Protein AF-A0A523A201-F1 (afdb_monomer_lite)

Foldseek 3Di:
DFDAPPADKDFDDWDPDDDPWTKTKIAGLVQDDDPNDRIDIDIPVVVVVRTPDDDDRQQPPFDWAAFPVRDIDTDHSDDDDDDDDDPCQQVDWDADRRPRFIWGDPPPDIDTDDPVVSVVVVVVVV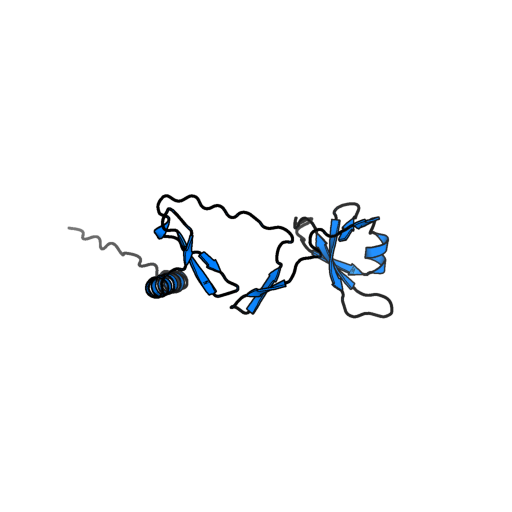VVPDPPPPPPPPDPDDDD

Secondary structure (DSSP, 8-state):
-EE-SS--EEEEEEPPPBTTB-EEEEEETT---BTTBSEEEEEHHHHHHH--EE---TTTT--EEE-TTS-EEEPPSS--------S-GGG-EEE-TTT--EEEE-SS-EEEPPHHHHHHHHHHHHHHHS--------------

Radius of gyration: 24.67 Å; chains: 1; bounding box: 42×28×86 Å

pLDDT: mean 85.18, std 14.24, range [42.19, 97.25]

Structure (mmCIF, N/CA/C/O backbone):
data_AF-A0A523A201-F1
#
_entry.id   AF-A0A523A201-F1
#
loop_
_atom_site.group_PDB
_atom_site.id
_atom_site.type_symbol
_atom_site.label_atom_id
_atom_site.label_alt_id
_atom_site.label_comp_id
_atom_site.label_asym_id
_atom_site.label_entity_id
_atom_site.label_seq_id
_atom_site.pdbx_PDB_ins_code
_atom_site.Cartn_x
_atom_site.Cartn_y
_atom_site.Cartn_z
_atom_site.occupancy
_atom_site.B_iso_or_equiv
_atom_site.auth_seq_id
_atom_site.auth_comp_id
_atom_site.auth_asym_id
_atom_site.auth_atom_id
_atom_site.pdbx_PDB_model_num
ATOM 1 N N . MET A 1 1 ? 5.627 -3.313 -19.698 1.00 90.50 1 MET A N 1
ATOM 2 C CA . MET A 1 1 ? 6.661 -4.165 -19.042 1.00 90.50 1 MET A CA 1
ATOM 3 C C . MET A 1 1 ? 7.462 -4.860 -20.138 1.00 90.50 1 MET A C 1
ATOM 5 O O . MET A 1 1 ? 6.953 -4.955 -21.239 1.00 90.50 1 MET A O 1
ATOM 9 N N . PHE A 1 2 ? 8.677 -5.351 -19.886 1.00 94.44 2 PHE A N 1
ATOM 10 C CA . PHE A 1 2 ? 9.479 -6.034 -20.911 1.00 94.44 2 PHE A CA 1
ATOM 11 C C . PHE A 1 2 ? 9.967 -7.403 -20.438 1.00 94.44 2 PHE A C 1
ATOM 13 O O . PHE A 1 2 ? 10.422 -7.552 -19.298 1.00 94.44 2 PHE A O 1
ATOM 20 N N . ARG A 1 3 ? 9.885 -8.410 -21.313 1.00 95.44 3 ARG A N 1
ATOM 21 C CA . ARG A 1 3 ? 10.436 -9.747 -21.058 1.00 95.44 3 ARG A CA 1
ATOM 22 C C . ARG A 1 3 ? 11.927 -9.773 -21.379 1.00 95.44 3 ARG A C 1
ATOM 24 O O . ARG A 1 3 ? 12.336 -9.350 -22.454 1.00 95.44 3 ARG A O 1
ATOM 31 N N . PHE A 1 4 ? 12.726 -10.338 -20.478 1.00 95.44 4 PHE A N 1
ATOM 32 C CA . PHE A 1 4 ? 14.143 -10.642 -20.705 1.00 95.44 4 PHE A CA 1
ATOM 33 C C . PHE A 1 4 ? 14.388 -12.138 -20.507 1.00 95.44 4 PHE A C 1
ATOM 35 O O . PHE A 1 4 ? 13.547 -12.843 -19.952 1.00 95.44 4 PHE A O 1
ATOM 42 N N . LYS A 1 5 ? 15.573 -12.622 -20.902 1.00 93.19 5 LYS A N 1
ATOM 43 C CA . LYS A 1 5 ? 15.964 -14.039 -20.764 1.00 93.19 5 LYS A CA 1
ATOM 44 C C . LYS A 1 5 ? 15.855 -14.578 -19.333 1.00 93.19 5 LYS A C 1
ATOM 46 O O . LYS A 1 5 ? 15.590 -15.756 -19.152 1.00 93.19 5 LYS A O 1
ATOM 51 N N . ILE A 1 6 ? 16.102 -13.726 -18.337 1.00 89.19 6 ILE A N 1
ATOM 52 C CA . ILE A 1 6 ? 16.159 -14.128 -16.924 1.00 89.19 6 ILE A CA 1
ATOM 53 C C . ILE A 1 6 ? 14.835 -13.847 -16.205 1.00 89.19 6 ILE A C 1
ATOM 55 O O . ILE A 1 6 ? 14.356 -14.685 -15.449 1.00 89.19 6 ILE A O 1
ATOM 59 N N . ALA A 1 7 ? 14.266 -12.654 -16.388 1.00 91.88 7 ALA A N 1
ATOM 60 C CA . ALA A 1 7 ? 13.047 -12.235 -15.703 1.00 91.88 7 ALA A CA 1
ATOM 61 C C . ALA A 1 7 ? 12.401 -11.044 -16.410 1.00 91.88 7 ALA A C 1
ATOM 63 O O . ALA A 1 7 ? 13.085 -10.257 -17.067 1.00 91.88 7 ALA A O 1
ATOM 64 N N . ALA A 1 8 ? 11.095 -10.877 -16.228 1.00 93.69 8 ALA A N 1
ATOM 65 C CA . ALA A 1 8 ? 10.400 -9.685 -16.684 1.00 93.69 8 ALA A CA 1
ATOM 66 C C . ALA A 1 8 ? 10.790 -8.463 -15.835 1.00 93.69 8 ALA A C 1
ATOM 68 O O . ALA A 1 8 ? 10.914 -8.550 -14.608 1.00 93.69 8 ALA A O 1
ATOM 69 N N . ARG A 1 9 ? 10.986 -7.320 -16.495 1.00 94.44 9 ARG A N 1
ATOM 70 C CA . ARG A 1 9 ? 11.341 -6.049 -15.857 1.00 94.44 9 ARG A CA 1
ATOM 71 C C . ARG A 1 9 ? 10.309 -4.983 -16.197 1.00 94.44 9 ARG A C 1
ATOM 73 O O . ARG A 1 9 ? 9.925 -4.817 -17.357 1.00 94.44 9 ARG A O 1
ATOM 80 N N . ARG A 1 10 ? 9.882 -4.236 -15.187 1.00 91.44 10 ARG A N 1
ATOM 81 C CA . ARG A 1 10 ? 9.014 -3.065 -15.315 1.00 91.44 10 ARG A CA 1
ATOM 82 C C . ARG A 1 10 ? 9.871 -1.808 -15.318 1.00 91.44 10 ARG A C 1
ATOM 84 O O . ARG A 1 10 ? 10.717 -1.653 -14.445 1.00 91.44 10 ARG A O 1
ATOM 91 N N . VAL A 1 11 ? 9.636 -0.915 -16.275 1.00 91.81 11 VAL A N 1
ATOM 92 C CA . VAL A 1 11 ? 10.221 0.432 -16.266 1.00 91.81 11 VAL A CA 1
ATOM 93 C C . VAL A 1 11 ? 9.483 1.258 -15.221 1.00 91.81 11 VAL A C 1
ATOM 95 O O . VAL A 1 11 ? 8.261 1.342 -15.267 1.00 91.81 11 VAL A O 1
ATOM 98 N N . VAL A 1 12 ? 10.215 1.835 -14.271 1.00 89.94 12 VAL A N 1
ATOM 99 C CA . VAL A 1 12 ? 9.636 2.619 -13.165 1.00 89.9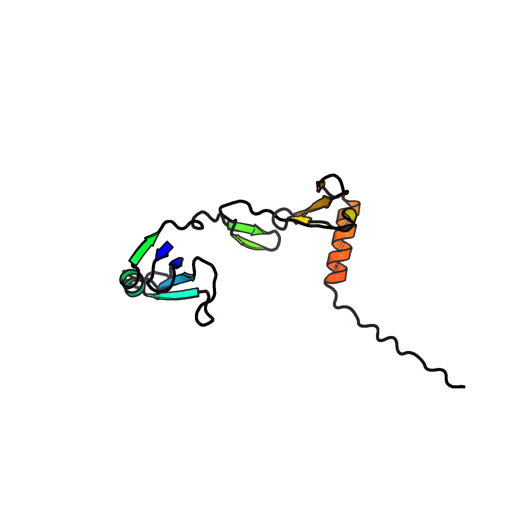4 12 VAL A CA 1
ATOM 100 C C . VAL A 1 12 ? 9.941 4.106 -13.264 1.00 89.94 12 VAL A C 1
ATOM 102 O O . VAL A 1 12 ? 9.193 4.909 -12.719 1.00 89.94 12 VAL A O 1
ATOM 105 N N . ALA A 1 13 ? 11.026 4.482 -13.942 1.00 89.31 13 ALA A N 1
ATOM 106 C CA . ALA A 1 13 ? 11.371 5.873 -14.198 1.00 89.31 13 ALA A CA 1
ATOM 107 C C . ALA A 1 13 ? 12.324 5.984 -15.391 1.00 89.31 13 ALA A C 1
ATOM 109 O O . ALA A 1 13 ? 13.088 5.057 -15.675 1.00 89.31 13 ALA A O 1
ATOM 110 N N . LEU A 1 14 ? 12.305 7.146 -16.036 1.00 93.25 14 LEU A N 1
ATOM 111 C CA . LEU A 1 14 ? 13.267 7.551 -17.054 1.00 93.25 14 LEU A CA 1
ATOM 112 C C . LEU A 1 14 ? 14.062 8.742 -16.513 1.00 93.25 14 LEU A C 1
ATOM 114 O O . LEU A 1 14 ? 13.486 9.615 -15.863 1.00 93.25 14 LEU A O 1
ATOM 118 N N . SER A 1 15 ? 15.374 8.768 -16.743 1.00 91.38 15 SER A N 1
ATOM 119 C CA . SER A 1 15 ? 16.172 9.963 -16.456 1.00 91.38 15 SER A CA 1
ATOM 120 C C . SER A 1 15 ? 15.841 11.091 -17.429 1.00 91.38 15 SER A C 1
ATOM 122 O O . SER A 1 15 ? 15.202 10.871 -18.460 1.00 91.38 15 SER A O 1
ATOM 124 N N . GLU A 1 16 ? 16.383 12.278 -17.158 1.00 93.25 16 GLU A N 1
ATOM 125 C CA . GLU A 1 16 ? 16.477 13.308 -18.186 1.00 93.25 16 GLU A CA 1
ATOM 126 C C . GLU A 1 16 ? 17.182 12.755 -19.440 1.00 93.25 16 GLU A C 1
ATOM 128 O O . GLU A 1 16 ? 18.090 11.911 -19.320 1.00 93.25 16 GLU A O 1
ATOM 133 N N . PRO A 1 17 ? 16.759 13.184 -20.641 1.00 93.94 17 PRO A N 1
ATOM 134 C CA . PRO A 1 17 ? 17.412 12.798 -21.878 1.00 93.94 17 PRO A CA 1
ATOM 135 C C . PRO A 1 17 ? 18.857 13.292 -21.922 1.00 93.94 17 PRO A C 1
ATOM 137 O O . PRO A 1 17 ? 19.171 14.428 -21.581 1.00 93.94 17 PRO A O 1
ATOM 140 N N . ILE A 1 18 ? 19.738 12.440 -22.419 1.00 92.00 18 ILE A N 1
ATOM 141 C CA . ILE A 1 18 ? 21.127 12.745 -22.736 1.00 92.00 18 ILE A CA 1
ATOM 142 C C . ILE A 1 18 ? 21.271 12.430 -24.233 1.00 92.00 18 ILE A C 1
ATOM 144 O O . ILE A 1 18 ? 21.455 11.281 -24.654 1.00 92.00 18 ILE A O 1
ATOM 148 N N . GLY A 1 19 ? 21.095 13.467 -25.054 1.00 92.25 19 GLY A N 1
ATOM 149 C CA . GLY A 1 19 ? 20.880 13.320 -26.495 1.00 92.25 19 GLY A CA 1
ATOM 150 C C . GLY A 1 19 ? 19.538 12.641 -26.791 1.00 92.25 19 GLY A C 1
ATOM 151 O O . GLY A 1 19 ? 18.523 12.984 -26.194 1.00 92.25 19 GLY A O 1
ATOM 152 N N . ASN A 1 20 ? 19.541 11.647 -27.684 1.00 91.69 20 ASN A N 1
ATOM 153 C CA . ASN A 1 20 ? 18.338 10.883 -28.055 1.00 91.69 20 ASN A CA 1
ATOM 154 C C . ASN A 1 20 ? 18.057 9.683 -27.133 1.00 91.69 20 ASN A C 1
ATOM 156 O O . ASN A 1 20 ? 17.184 8.872 -27.428 1.00 91.69 20 ASN A O 1
ATOM 160 N N . ASN A 1 21 ? 18.827 9.526 -26.056 1.00 95.00 21 ASN A N 1
ATOM 161 C CA . ASN A 1 21 ? 18.759 8.378 -25.159 1.00 95.00 21 ASN A CA 1
ATOM 162 C C . ASN A 1 21 ? 18.609 8.839 -23.707 1.00 95.00 21 ASN A C 1
ATOM 164 O O . ASN A 1 21 ? 18.837 9.996 -23.373 1.00 95.00 21 ASN A O 1
ATOM 168 N N . PHE A 1 22 ? 18.245 7.915 -22.833 1.00 96.38 22 PHE A N 1
ATOM 169 C CA . PHE A 1 22 ? 18.089 8.132 -21.393 1.00 96.38 22 PHE A CA 1
ATOM 170 C C . PHE A 1 22 ? 18.453 6.867 -20.608 1.00 96.38 22 PHE A C 1
ATOM 172 O O . PHE A 1 22 ? 18.531 5.764 -21.165 1.00 96.38 22 PHE A O 1
ATOM 179 N N . ASN A 1 23 ? 18.664 7.007 -19.300 1.00 96.31 23 ASN A N 1
ATOM 180 C CA . ASN A 1 23 ? 18.735 5.868 -18.393 1.00 96.31 23 ASN A CA 1
ATOM 181 C C . ASN A 1 23 ? 17.325 5.404 -18.022 1.00 96.31 23 ASN A C 1
ATOM 183 O O . ASN A 1 23 ? 16.452 6.206 -17.696 1.00 96.31 23 ASN A O 1
ATOM 187 N N . ILE A 1 24 ? 17.129 4.091 -18.053 1.00 95.94 24 ILE A N 1
ATOM 188 C CA . ILE A 1 24 ? 15.901 3.412 -17.659 1.00 95.94 24 ILE A CA 1
ATOM 189 C C . ILE A 1 24 ? 16.118 2.821 -16.276 1.00 95.94 24 ILE A C 1
ATOM 191 O O . ILE A 1 24 ? 16.905 1.886 -16.115 1.00 95.94 24 ILE A O 1
ATOM 195 N N . THR A 1 25 ? 15.381 3.323 -15.293 1.00 95.75 25 THR A N 1
ATOM 196 C CA . THR A 1 25 ? 15.264 2.671 -13.990 1.00 95.75 25 THR A CA 1
ATOM 197 C C . THR A 1 25 ? 14.169 1.619 -14.075 1.00 95.75 25 THR A C 1
ATOM 199 O O . THR A 1 25 ? 13.065 1.888 -14.558 1.00 95.75 25 THR A O 1
ATOM 202 N N . TRP A 1 26 ? 14.459 0.415 -13.597 1.00 94.50 26 TRP A N 1
ATOM 203 C CA . TRP A 1 26 ? 13.553 -0.723 -13.671 1.00 94.50 26 TRP A CA 1
ATOM 204 C C . TRP A 1 26 ? 13.507 -1.519 -12.365 1.00 94.50 26 TRP A C 1
ATOM 206 O O . TRP A 1 26 ? 14.432 -1.470 -11.554 1.00 94.50 26 TRP A O 1
ATOM 216 N N . GLU A 1 27 ? 12.439 -2.292 -12.187 1.00 93.44 27 GLU A N 1
ATOM 217 C CA . GLU A 1 27 ? 12.265 -3.284 -11.119 1.00 93.44 27 GLU A CA 1
ATOM 218 C C . GLU A 1 27 ? 11.887 -4.652 -11.703 1.00 93.44 27 GLU A C 1
ATOM 220 O O . GLU A 1 27 ? 11.348 -4.731 -12.812 1.00 93.44 27 GLU A O 1
ATOM 225 N N . TYR A 1 28 ? 12.180 -5.743 -10.993 1.00 92.62 28 TYR A N 1
ATOM 226 C CA . TYR A 1 28 ? 11.636 -7.050 -11.365 1.00 92.62 28 TYR A CA 1
ATOM 227 C C . TYR A 1 28 ? 10.119 -7.046 -11.188 1.00 92.62 28 TYR A C 1
ATOM 229 O O . TYR A 1 28 ? 9.609 -6.666 -10.135 1.00 92.62 28 TYR A O 1
ATOM 237 N N . ALA A 1 29 ? 9.399 -7.468 -12.224 1.00 87.81 29 ALA A N 1
ATOM 238 C CA . ALA A 1 29 ? 7.949 -7.309 -12.271 1.00 87.81 29 ALA A CA 1
ATOM 239 C C . ALA A 1 29 ? 7.184 -8.165 -11.248 1.00 87.81 29 ALA A C 1
ATOM 241 O O . ALA A 1 29 ? 6.069 -7.809 -10.875 1.00 87.81 29 ALA A O 1
ATOM 242 N N . ASP A 1 30 ? 7.795 -9.257 -10.786 1.00 85.12 30 ASP A N 1
ATOM 243 C CA . ASP A 1 30 ? 7.281 -10.155 -9.745 1.00 85.12 30 ASP A CA 1
ATOM 244 C C . ASP A 1 30 ? 7.687 -9.7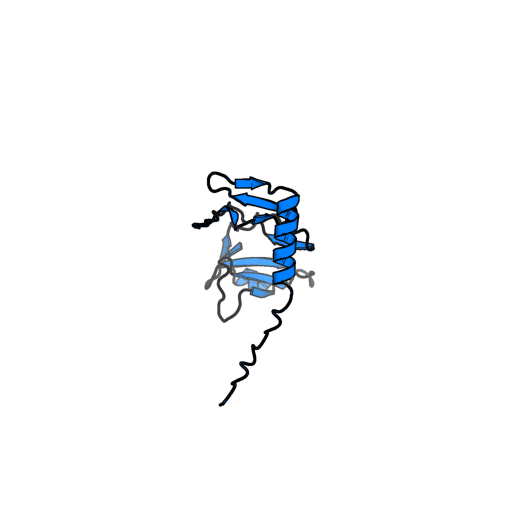40 -8.323 1.00 85.12 30 ASP A C 1
ATOM 246 O O . ASP A 1 30 ? 7.388 -10.441 -7.361 1.00 85.12 30 ASP A O 1
ATOM 250 N N . LEU A 1 31 ? 8.398 -8.619 -8.186 1.00 84.38 31 LEU A N 1
ATOM 251 C CA . LEU A 1 31 ? 8.930 -8.107 -6.926 1.00 84.38 31 LEU A CA 1
ATOM 252 C C . LEU A 1 31 ? 9.887 -9.073 -6.192 1.00 84.38 31 LEU A C 1
ATOM 254 O O . LEU A 1 31 ? 10.159 -8.906 -5.000 1.00 84.38 31 LEU A O 1
ATOM 258 N N . VAL A 1 32 ? 10.467 -10.051 -6.901 1.00 86.62 32 VAL A N 1
ATOM 259 C CA . VAL A 1 32 ? 11.436 -10.998 -6.335 1.00 86.62 32 VAL A CA 1
ATOM 260 C C . VAL A 1 32 ? 12.863 -10.493 -6.547 1.00 86.62 32 VAL A C 1
ATOM 262 O O . VAL A 1 32 ? 13.303 -10.223 -7.670 1.00 86.62 32 VAL A O 1
ATOM 265 N N . LYS A 1 33 ? 13.631 -10.410 -5.453 1.00 89.62 33 LYS A N 1
ATOM 266 C CA . LYS A 1 33 ? 15.055 -10.054 -5.498 1.00 89.62 33 LYS A CA 1
ATOM 267 C C . LYS A 1 33 ? 15.858 -11.127 -6.230 1.00 89.62 33 LYS A C 1
ATOM 269 O O . LYS A 1 33 ? 15.762 -12.309 -5.915 1.00 89.62 33 LYS A O 1
ATOM 274 N N . ARG A 1 34 ? 16.731 -10.706 -7.143 1.00 89.69 34 ARG A N 1
ATOM 275 C CA . ARG A 1 34 ? 17.683 -11.580 -7.846 1.00 89.69 34 ARG A CA 1
ATOM 276 C C . ARG A 1 34 ? 19.079 -10.996 -7.738 1.00 89.69 34 ARG A C 1
ATOM 278 O O . ARG A 1 34 ? 19.259 -9.795 -7.931 1.00 89.69 34 ARG A O 1
ATOM 285 N N . ALA A 1 35 ? 20.054 -11.835 -7.390 1.00 87.94 35 ALA A N 1
ATOM 286 C CA . ALA A 1 35 ? 21.413 -11.392 -7.055 1.00 87.94 35 ALA A CA 1
ATOM 287 C C . ALA A 1 35 ? 21.420 -10.234 -6.028 1.00 87.94 35 ALA A C 1
ATOM 289 O O . ALA A 1 35 ? 22.145 -9.253 -6.170 1.00 87.94 35 ALA A O 1
ATOM 290 N N . GLY A 1 36 ? 20.531 -10.310 -5.027 1.00 87.44 36 GLY A N 1
ATOM 291 C CA . GLY A 1 36 ? 20.374 -9.291 -3.982 1.00 87.44 36 GLY A CA 1
ATOM 292 C C . GLY A 1 36 ? 19.692 -7.988 -4.418 1.00 87.44 36 GLY A C 1
ATOM 293 O O . GLY A 1 36 ? 19.454 -7.125 -3.576 1.00 87.44 36 GLY A O 1
ATOM 294 N N . ARG A 1 37 ? 19.333 -7.833 -5.698 1.00 88.38 37 ARG A N 1
ATOM 295 C CA . ARG A 1 37 ? 18.736 -6.607 -6.244 1.00 88.38 37 ARG A CA 1
ATOM 296 C C . ARG A 1 37 ? 17.274 -6.822 -6.613 1.00 88.38 37 ARG A C 1
ATOM 298 O O . ARG A 1 37 ? 16.918 -7.844 -7.190 1.00 88.38 37 ARG A O 1
ATOM 305 N N . LEU A 1 38 ? 16.436 -5.846 -6.283 1.00 89.19 38 LEU A N 1
ATOM 306 C CA . LEU A 1 38 ? 15.046 -5.769 -6.747 1.00 89.19 38 LEU A CA 1
ATOM 307 C C . LEU A 1 38 ? 14.920 -4.884 -7.995 1.00 89.19 38 LEU A C 1
ATOM 309 O O . LEU A 1 38 ? 14.029 -5.075 -8.818 1.00 89.19 38 LEU A O 1
ATOM 313 N N . THR A 1 39 ? 15.830 -3.922 -8.115 1.00 93.94 39 THR A N 1
ATOM 314 C CA . THR A 1 39 ? 15.806 -2.849 -9.101 1.00 93.94 39 THR A CA 1
ATOM 315 C C . THR A 1 39 ? 17.168 -2.689 -9.768 1.00 93.94 39 THR A C 1
ATOM 317 O O . THR A 1 39 ? 18.179 -3.242 -9.318 1.00 93.94 39 THR A O 1
ATOM 320 N N . GLY A 1 40 ? 17.200 -1.923 -10.851 1.00 94.62 40 GLY A N 1
ATOM 321 C CA . GLY A 1 40 ? 18.425 -1.538 -11.532 1.00 94.62 40 GLY A CA 1
ATOM 322 C C . GLY A 1 40 ? 18.229 -0.309 -12.408 1.00 94.62 40 GLY A C 1
ATOM 323 O O . GLY A 1 40 ? 17.118 0.189 -12.569 1.00 94.62 40 GLY A O 1
ATOM 324 N N . SER A 1 41 ? 19.333 0.170 -12.973 1.00 95.69 41 SER A N 1
ATOM 325 C CA . SER A 1 41 ? 19.343 1.213 -13.994 1.00 95.69 41 SER A CA 1
ATOM 326 C C . SER A 1 41 ? 20.144 0.714 -15.190 1.00 95.69 41 SER A C 1
ATOM 328 O O . SER A 1 41 ? 21.169 0.049 -15.014 1.00 95.69 41 SER A O 1
ATOM 330 N N . GLN A 1 42 ? 19.647 0.956 -16.398 1.00 96.19 42 GLN A N 1
ATOM 331 C CA . GLN A 1 42 ? 20.291 0.532 -17.637 1.00 96.19 42 GLN A CA 1
ATOM 332 C C . GLN A 1 42 ? 20.077 1.582 -18.726 1.00 96.19 42 GLN A C 1
ATOM 334 O O . GLN A 1 42 ? 19.000 2.159 -18.850 1.00 96.19 42 GLN A O 1
ATOM 339 N N . TRP A 1 43 ? 21.101 1.805 -19.543 1.00 97.25 43 TRP A N 1
ATOM 340 C CA . TRP A 1 43 ? 21.020 2.709 -20.685 1.00 97.25 43 TRP A CA 1
ATOM 341 C C . TRP A 1 43 ? 20.004 2.213 -21.721 1.00 97.25 43 TRP A C 1
ATOM 343 O O . TRP A 1 43 ? 20.023 1.030 -22.071 1.00 97.25 43 TRP A O 1
ATOM 353 N N . SER A 1 44 ? 19.135 3.098 -22.221 1.00 96.06 44 SER A N 1
ATOM 354 C CA . SER A 1 44 ? 17.997 2.736 -23.091 1.00 96.06 44 SER A CA 1
ATOM 355 C C . SER A 1 44 ? 18.367 1.881 -24.314 1.00 96.06 44 SER A C 1
ATOM 357 O O . SER A 1 44 ? 17.726 0.847 -24.489 1.00 96.06 44 SER A O 1
ATOM 359 N N . PRO A 1 45 ? 19.427 2.170 -25.099 1.00 96.31 45 PRO A N 1
ATOM 360 C CA . PRO A 1 45 ? 19.866 1.285 -26.180 1.00 96.31 45 PRO A CA 1
ATOM 361 C C . PRO A 1 45 ? 20.157 -0.150 -25.741 1.00 96.31 45 PRO A C 1
ATOM 363 O O . PRO A 1 45 ? 19.804 -1.094 -26.442 1.00 96.31 45 PRO A O 1
ATOM 366 N N . TYR A 1 46 ? 20.793 -0.335 -24.581 1.00 96.06 46 TYR A N 1
ATOM 367 C CA . TYR A 1 46 ? 21.109 -1.670 -24.072 1.00 96.06 46 TYR A CA 1
ATOM 368 C C . TYR A 1 46 ? 19.868 -2.364 -23.531 1.00 96.06 46 TYR A C 1
ATOM 370 O O . TYR A 1 46 ? 19.665 -3.544 -23.794 1.00 96.06 46 TYR A O 1
ATOM 378 N N . PHE A 1 47 ? 19.016 -1.622 -22.828 1.00 95.25 47 PHE A N 1
ATOM 379 C CA . PHE A 1 47 ? 17.761 -2.153 -22.321 1.00 95.25 47 PHE A CA 1
ATOM 380 C C . PHE A 1 47 ? 16.870 -2.657 -23.464 1.00 95.25 47 PHE A C 1
ATOM 382 O O . PHE A 1 47 ? 16.410 -3.793 -23.414 1.00 95.25 47 PHE A O 1
ATOM 389 N N . CYS A 1 48 ? 16.687 -1.853 -24.516 1.00 93.06 48 CYS A N 1
ATOM 390 C CA . CYS A 1 48 ? 15.884 -2.226 -25.680 1.00 93.06 48 CYS A CA 1
ATOM 391 C C . CYS A 1 48 ? 16.516 -3.368 -26.486 1.00 93.06 48 CYS A C 1
ATOM 393 O O . CYS A 1 48 ? 15.794 -4.215 -26.996 1.00 93.06 48 CYS A O 1
ATOM 395 N N . LYS A 1 49 ? 17.852 -3.423 -26.582 1.00 95.75 49 LYS A N 1
ATOM 396 C CA . LYS A 1 49 ? 18.568 -4.521 -27.252 1.00 95.75 49 LYS A CA 1
ATOM 397 C C . LYS A 1 49 ? 18.409 -5.862 -26.528 1.00 95.75 49 LYS A C 1
ATOM 399 O O . LYS A 1 49 ? 18.349 -6.900 -27.181 1.00 95.75 49 LYS A O 1
ATOM 404 N N . ASP A 1 50 ? 18.390 -5.845 -25.197 1.00 95.19 50 ASP A N 1
ATOM 405 C CA . ASP A 1 50 ? 18.261 -7.049 -24.369 1.00 95.19 50 ASP A CA 1
ATOM 406 C C . ASP A 1 50 ? 16.795 -7.479 -24.166 1.00 95.19 50 ASP A C 1
ATOM 408 O O . ASP A 1 50 ? 16.531 -8.636 -23.812 1.00 95.19 50 ASP A O 1
ATOM 412 N N . ALA A 1 51 ? 15.851 -6.551 -24.348 1.00 95.38 51 ALA A N 1
ATOM 413 C CA . ALA A 1 51 ? 14.423 -6.813 -24.261 1.00 95.38 51 ALA A CA 1
ATOM 414 C C . ALA A 1 51 ? 13.978 -7.719 -25.416 1.00 95.38 51 ALA A C 1
ATOM 416 O O . ALA A 1 51 ? 14.313 -7.492 -26.575 1.00 95.38 51 ALA A O 1
ATOM 417 N N . ILE A 1 52 ? 13.215 -8.760 -25.088 1.00 96.19 52 ILE A N 1
ATOM 418 C CA . ILE A 1 52 ? 12.719 -9.723 -26.075 1.00 96.19 52 ILE A CA 1
ATOM 419 C C . ILE A 1 52 ? 11.392 -9.242 -26.657 1.00 96.19 52 ILE A C 1
ATOM 421 O O . ILE A 1 52 ? 11.218 -9.228 -27.869 1.00 96.19 52 ILE A O 1
ATOM 425 N N . GLU A 1 53 ? 10.460 -8.848 -25.792 1.00 93.12 53 GLU A N 1
ATOM 426 C CA . GLU A 1 53 ? 9.172 -8.292 -26.199 1.00 93.12 53 GLU A CA 1
ATOM 427 C C . GLU A 1 53 ? 8.631 -7.348 -25.126 1.00 93.12 53 GLU A C 1
ATOM 429 O O . GLU A 1 53 ? 8.937 -7.482 -23.931 1.00 93.12 53 GLU A O 1
ATOM 434 N N . GLU A 1 54 ? 7.811 -6.402 -25.567 1.00 91.25 54 GLU A N 1
ATOM 435 C CA . GLU A 1 54 ? 6.955 -5.632 -24.682 1.00 91.25 54 GLU A CA 1
ATOM 436 C C . GLU A 1 54 ? 5.740 -6.477 -24.294 1.00 91.25 54 GLU A C 1
ATOM 438 O O . GLU A 1 54 ? 5.107 -7.120 -25.127 1.00 91.25 54 GLU A O 1
ATOM 443 N N . MET A 1 55 ? 5.429 -6.483 -23.005 1.00 88.12 55 MET A N 1
ATOM 444 C CA . MET A 1 55 ? 4.287 -7.174 -22.428 1.00 88.12 55 MET A CA 1
ATOM 445 C C . MET A 1 55 ? 3.380 -6.160 -21.729 1.00 88.12 55 MET A C 1
ATOM 447 O O . MET A 1 55 ? 3.895 -5.198 -21.128 1.00 88.12 55 MET A O 1
ATOM 451 N N . PRO A 1 56 ? 2.053 -6.399 -21.719 1.00 79.50 56 PRO A N 1
ATOM 452 C CA . PRO A 1 56 ? 1.149 -5.632 -20.881 1.00 79.50 56 PRO A CA 1
ATOM 453 C C . PRO A 1 56 ? 1.643 -5.711 -19.440 1.00 79.50 56 PRO A C 1
ATOM 455 O O . PRO A 1 56 ? 2.020 -6.773 -18.943 1.00 79.50 56 PRO A O 1
ATOM 458 N N . ASP A 1 57 ? 1.715 -4.560 -18.787 1.00 72.75 57 ASP A N 1
ATOM 459 C CA . ASP A 1 57 ? 2.034 -4.520 -17.375 1.00 72.75 57 ASP A CA 1
ATOM 460 C C . ASP A 1 57 ? 0.730 -4.644 -16.590 1.00 72.75 57 ASP A C 1
ATOM 462 O O . ASP A 1 57 ? -0.047 -3.686 -16.587 1.00 72.75 57 ASP A O 1
ATOM 466 N N . PRO A 1 58 ? 0.469 -5.784 -15.922 1.00 65.31 58 PRO A N 1
ATOM 467 C CA . PRO A 1 58 ? -0.743 -5.941 -15.124 1.00 65.31 58 PRO A CA 1
ATOM 468 C C . PRO A 1 58 ? -0.793 -4.927 -13.972 1.00 65.31 58 PRO A C 1
ATOM 470 O O . PRO A 1 58 ? -1.845 -4.715 -13.388 1.00 65.31 58 PRO A O 1
ATOM 473 N N . MET A 1 59 ? 0.329 -4.258 -13.681 1.00 63.22 59 MET A N 1
ATOM 474 C CA . MET A 1 59 ? 0.459 -3.209 -12.682 1.00 63.22 59 MET A CA 1
ATOM 475 C C . MET A 1 59 ? 0.777 -1.830 -13.304 1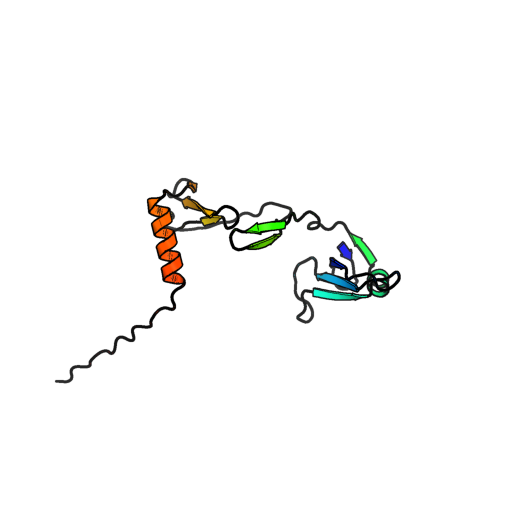.00 63.22 59 MET A C 1
ATOM 477 O O . MET A 1 59 ? 1.255 -0.941 -12.607 1.00 63.22 59 MET A O 1
ATOM 481 N N . ALA A 1 60 ? 0.576 -1.603 -14.608 1.00 60.19 60 ALA A N 1
ATOM 482 C CA . ALA A 1 60 ? 0.712 -0.243 -15.163 1.00 60.19 60 ALA A CA 1
ATOM 483 C C . ALA A 1 60 ? -0.455 0.670 -14.760 1.00 60.19 60 ALA A C 1
ATOM 485 O O . ALA A 1 60 ? -0.329 1.889 -14.831 1.00 60.19 60 ALA A O 1
ATOM 486 N N . SER A 1 61 ? -1.576 0.102 -14.309 1.00 53.81 61 SER A N 1
ATOM 487 C CA . SER A 1 61 ? -2.752 0.852 -13.862 1.00 53.81 61 SER A CA 1
ATOM 488 C C . SER A 1 61 ? -2.683 1.313 -12.404 1.00 53.81 61 SER A C 1
ATOM 490 O O . SER A 1 61 ? -3.694 1.789 -11.890 1.00 53.81 61 SER A O 1
ATOM 492 N N . LEU A 1 62 ? -1.538 1.177 -11.717 1.00 61.03 62 LEU A N 1
ATOM 493 C CA . LEU A 1 62 ? -1.430 1.527 -10.299 1.00 61.03 62 LEU A CA 1
ATOM 494 C C . LEU A 1 62 ? -1.571 3.045 -10.121 1.00 61.03 62 LEU A C 1
ATOM 496 O O . LEU A 1 62 ? -0.591 3.794 -10.136 1.00 61.03 62 LEU A O 1
ATOM 500 N N . GLN A 1 63 ? -2.806 3.494 -9.920 1.00 71.06 63 GLN A N 1
ATOM 501 C CA . GLN A 1 63 ? -3.103 4.801 -9.364 1.00 71.06 63 GLN A CA 1
ATOM 502 C C . GLN A 1 63 ? -2.276 4.960 -8.081 1.00 71.06 63 GLN A C 1
ATOM 504 O O . GLN A 1 63 ? -2.238 4.068 -7.231 1.00 71.06 63 GLN A O 1
ATOM 509 N N . THR A 1 64 ? -1.553 6.067 -7.949 1.00 84.00 64 THR A N 1
ATOM 510 C CA . THR A 1 64 ? -0.879 6.391 -6.693 1.00 84.00 64 THR A CA 1
ATOM 511 C C . THR A 1 64 ? -1.856 7.103 -5.770 1.00 84.00 64 THR A C 1
ATOM 513 O O . THR A 1 64 ? -2.709 7.873 -6.215 1.00 84.00 64 THR A O 1
ATOM 516 N N . ARG A 1 65 ? -1.738 6.837 -4.471 1.00 85.44 65 ARG A N 1
ATOM 517 C CA . ARG A 1 65 ? -2.529 7.486 -3.425 1.00 85.44 65 ARG A CA 1
ATOM 518 C C . ARG A 1 65 ? -1.602 8.072 -2.378 1.00 85.44 65 ARG A C 1
ATOM 520 O O . ARG A 1 65 ? -0.562 7.489 -2.069 1.00 85.44 65 ARG A O 1
ATOM 527 N N . ARG A 1 66 ? -1.953 9.250 -1.866 1.00 91.69 66 ARG A N 1
ATOM 528 C CA . ARG A 1 66 ? -1.208 9.924 -0.801 1.00 91.69 66 ARG A CA 1
ATOM 529 C C . ARG A 1 66 ? -1.907 9.648 0.526 1.00 91.69 66 ARG A C 1
ATOM 531 O O . ARG A 1 66 ? -3.096 9.906 0.648 1.00 91.69 66 ARG A O 1
ATOM 538 N N . LEU A 1 67 ? -1.152 9.144 1.491 1.00 95.00 67 LEU A N 1
ATOM 539 C CA . LEU A 1 67 ? -1.591 8.921 2.862 1.00 95.00 67 LEU A CA 1
ATOM 540 C C . LEU A 1 67 ? -1.532 10.226 3.670 1.00 95.00 67 LEU A C 1
ATOM 542 O O . LEU A 1 67 ? -0.876 11.190 3.265 1.00 95.00 67 LEU A O 1
ATOM 546 N N . ILE A 1 68 ? -2.181 10.249 4.835 1.00 94.69 68 ILE A N 1
ATOM 547 C CA . ILE A 1 68 ? -2.223 11.432 5.714 1.00 94.69 68 ILE A CA 1
ATOM 548 C C . ILE A 1 68 ? -0.830 11.863 6.181 1.00 94.69 68 ILE A C 1
ATOM 550 O O . ILE A 1 68 ? -0.570 13.055 6.328 1.00 94.69 68 ILE A O 1
ATOM 554 N N . ASP A 1 69 ? 0.082 10.914 6.380 1.00 90.44 69 ASP A N 1
ATOM 555 C CA . ASP A 1 69 ? 1.467 11.189 6.781 1.00 90.44 69 ASP A CA 1
ATOM 556 C C . ASP A 1 69 ? 2.343 11.741 5.634 1.00 90.44 69 ASP A C 1
ATOM 558 O O . ASP A 1 69 ? 3.524 12.022 5.828 1.00 90.44 69 ASP A O 1
ATOM 562 N N . GLY A 1 70 ? 1.773 11.908 4.436 1.00 91.94 70 GLY A N 1
ATOM 563 C CA . GLY A 1 70 ? 2.460 12.378 3.236 1.00 91.94 70 GLY A CA 1
ATOM 564 C C . GLY A 1 70 ? 3.107 11.268 2.405 1.00 91.94 70 GLY A C 1
ATOM 565 O O . GLY A 1 70 ? 3.534 11.538 1.277 1.00 91.94 70 GLY A O 1
ATOM 566 N N . THR A 1 71 ? 3.142 10.029 2.902 1.00 90.81 71 THR A N 1
ATOM 567 C CA . THR A 1 71 ? 3.650 8.870 2.164 1.00 90.81 71 THR A CA 1
ATOM 568 C C . THR A 1 71 ? 2.802 8.630 0.916 1.00 90.81 71 THR A C 1
ATOM 570 O O . THR A 1 71 ? 1.578 8.743 0.939 1.00 90.81 71 THR A O 1
ATOM 573 N N . VAL A 1 72 ? 3.445 8.278 -0.198 1.00 87.25 72 VAL A N 1
ATOM 574 C CA . VAL A 1 72 ? 2.754 7.910 -1.441 1.00 87.25 72 VAL A CA 1
ATOM 575 C C . VAL A 1 72 ? 2.838 6.401 -1.627 1.00 87.25 72 VAL A C 1
ATOM 577 O O . VAL A 1 72 ? 3.930 5.839 -1.693 1.00 87.25 72 VAL A O 1
ATOM 580 N N . VAL A 1 73 ? 1.681 5.752 -1.737 1.00 86.81 73 VAL A N 1
ATOM 581 C CA . VAL A 1 73 ? 1.553 4.309 -1.963 1.00 86.81 73 VAL A CA 1
ATOM 582 C C . VAL A 1 73 ? 0.943 4.021 -3.330 1.00 86.81 73 VAL A C 1
ATOM 584 O O . VAL A 1 73 ? 0.255 4.854 -3.921 1.00 86.81 73 VAL A O 1
ATOM 587 N N . ARG A 1 74 ? 1.213 2.828 -3.855 1.00 82.12 74 ARG A N 1
ATOM 588 C CA . ARG A 1 74 ? 0.642 2.342 -5.115 1.00 82.12 74 ARG A CA 1
ATOM 589 C C . ARG A 1 74 ? -0.622 1.530 -4.818 1.00 82.12 74 ARG A C 1
ATOM 591 O O . ARG A 1 74 ? -0.562 0.609 -4.007 1.00 82.12 74 ARG A O 1
ATOM 598 N N . SER A 1 75 ? -1.737 1.839 -5.476 1.00 80.75 75 SER A N 1
ATOM 599 C CA . SER A 1 75 ? -2.957 1.024 -5.419 1.00 80.75 75 SER A CA 1
ATOM 600 C C . SER A 1 75 ? -2.802 -0.198 -6.296 1.00 80.75 75 SER A C 1
ATOM 602 O O . SER A 1 75 ? -2.540 -0.016 -7.474 1.00 80.75 75 SER A O 1
ATOM 604 N N . LEU A 1 76 ? -2.996 -1.404 -5.754 1.00 77.38 76 LEU A N 1
ATOM 605 C CA . LEU A 1 76 ? -3.016 -2.645 -6.535 1.00 77.38 76 LEU A CA 1
ATOM 606 C C . LEU A 1 76 ? -4.097 -2.598 -7.634 1.00 77.38 76 LEU A C 1
ATOM 608 O O . LEU A 1 76 ? -5.129 -1.956 -7.434 1.00 77.38 76 LEU A O 1
ATOM 612 N N . PRO A 1 77 ? -3.876 -3.262 -8.784 1.00 68.31 77 PRO A N 1
ATOM 613 C CA . PRO A 1 77 ? -4.816 -3.232 -9.904 1.00 68.31 77 PRO A CA 1
ATOM 614 C C . PRO A 1 77 ? -6.104 -4.004 -9.593 1.00 68.31 77 PRO A C 1
ATOM 616 O O . PRO A 1 77 ? -7.154 -3.702 -10.153 1.00 68.31 77 PRO A O 1
ATOM 619 N N . GLU A 1 78 ? -6.023 -4.978 -8.686 1.00 77.06 78 GLU A N 1
ATOM 620 C CA . GLU A 1 78 ? -7.135 -5.800 -8.230 1.00 77.06 78 GLU A CA 1
ATOM 621 C C . GLU A 1 78 ? -7.244 -5.725 -6.697 1.00 77.06 78 GLU A C 1
ATOM 623 O O . GLU A 1 78 ? -6.219 -5.583 -6.015 1.00 77.06 78 GLU A O 1
ATOM 628 N N . PRO A 1 79 ? -8.464 -5.808 -6.133 1.00 83.44 79 PRO A N 1
ATOM 629 C CA . PRO A 1 79 ? -8.661 -5.903 -4.691 1.00 83.44 79 PRO A CA 1
ATOM 630 C C . PRO A 1 79 ? -7.945 -7.118 -4.092 1.00 83.44 79 PRO A C 1
ATOM 632 O O . PRO A 1 79 ? -7.856 -8.172 -4.717 1.00 83.44 79 PRO A O 1
ATOM 635 N N . VAL A 1 80 ? -7.485 -6.984 -2.847 1.00 85.50 80 VAL A N 1
ATOM 636 C CA . VAL A 1 80 ? -6.888 -8.086 -2.083 1.00 85.50 80 VAL A CA 1
ATOM 637 C C . VAL A 1 80 ? -7.680 -8.304 -0.803 1.00 85.50 80 VAL A C 1
ATOM 639 O O . VAL A 1 80 ? -7.958 -7.356 -0.067 1.00 85.50 80 VAL A O 1
ATOM 642 N N . ASP A 1 81 ? -7.995 -9.565 -0.520 1.00 88.44 81 ASP A N 1
ATOM 643 C CA . ASP A 1 81 ? -8.672 -9.954 0.711 1.00 88.44 81 ASP A CA 1
ATOM 644 C C . ASP A 1 81 ? -7.728 -9.877 1.917 1.00 88.44 81 ASP A C 1
ATOM 646 O O . ASP A 1 81 ? -6.658 -10.490 1.948 1.00 88.44 81 ASP A O 1
ATOM 650 N N . ILE A 1 82 ? -8.166 -9.174 2.963 1.00 85.62 82 ILE A N 1
ATOM 651 C CA . ILE A 1 82 ? -7.493 -9.132 4.265 1.00 85.62 82 ILE A CA 1
ATOM 652 C C . ILE A 1 82 ? -8.326 -9.940 5.262 1.00 85.62 82 ILE A C 1
ATOM 654 O O . ILE A 1 82 ? -9.470 -9.594 5.557 1.00 85.62 82 ILE A O 1
ATOM 658 N N . LYS A 1 83 ? -7.754 -11.017 5.817 1.00 87.75 83 LYS A N 1
ATOM 659 C CA . LYS A 1 83 ? -8.442 -11.910 6.762 1.00 87.75 83 LYS A CA 1
ATOM 660 C C . LYS A 1 83 ? -7.823 -11.841 8.155 1.00 87.75 83 LYS A C 1
ATOM 662 O O . LYS A 1 83 ? -6.643 -12.130 8.331 1.00 87.75 83 LYS A O 1
ATOM 667 N N . MET A 1 84 ? -8.648 -11.551 9.160 1.00 85.94 84 MET A N 1
ATOM 668 C CA . MET A 1 84 ? -8.279 -11.615 10.576 1.00 85.94 84 MET A CA 1
ATOM 669 C C . MET A 1 84 ? -9.146 -12.649 11.298 1.00 85.94 84 MET A C 1
ATOM 671 O O . MET A 1 84 ? -10.369 -12.624 11.196 1.00 85.94 84 MET A O 1
ATOM 675 N N . ILE A 1 85 ? -8.514 -13.548 12.055 1.00 90.94 85 ILE A N 1
ATOM 676 C CA . ILE A 1 85 ? -9.198 -14.535 12.899 1.00 90.94 85 ILE A CA 1
ATOM 677 C C . ILE A 1 85 ? -8.869 -14.202 14.351 1.00 90.94 85 ILE A C 1
ATOM 679 O O . ILE A 1 85 ? -7.705 -14.206 14.745 1.00 90.94 85 ILE A O 1
ATOM 683 N N . THR A 1 86 ? -9.882 -13.901 15.161 1.00 93.12 86 THR A N 1
ATOM 684 C CA . THR A 1 86 ? -9.680 -13.531 16.565 1.00 93.12 86 THR A CA 1
ATOM 685 C C . THR A 1 86 ? -10.834 -13.990 17.446 1.00 93.12 86 THR A C 1
ATOM 687 O O . THR A 1 86 ? -11.976 -14.074 17.006 1.00 93.12 86 THR A O 1
ATOM 690 N N . ARG A 1 87 ? -10.533 -14.255 18.721 1.00 94.88 87 ARG A N 1
ATOM 691 C CA . ARG A 1 87 ? -11.538 -14.524 19.762 1.00 94.88 87 ARG A CA 1
ATOM 692 C C . ARG A 1 87 ? -12.041 -13.249 20.445 1.00 94.88 87 ARG A C 1
ATOM 694 O O . ARG A 1 87 ? -12.992 -13.307 21.213 1.00 94.88 87 ARG A O 1
ATOM 701 N N . CYS A 1 88 ? -11.394 -12.107 20.209 1.00 92.81 88 CYS A N 1
ATOM 702 C CA . CYS A 1 88 ? -11.721 -10.837 20.857 1.00 92.81 88 CYS A CA 1
ATOM 703 C C . CYS A 1 88 ? -11.850 -9.716 19.813 1.00 92.81 88 CYS A C 1
ATOM 705 O O . CYS A 1 88 ? -10.975 -8.852 19.753 1.00 92.81 88 CYS A O 1
ATOM 707 N N . PRO A 1 89 ? -12.908 -9.714 18.985 1.00 90.00 89 PRO A N 1
ATOM 708 C CA . PRO A 1 89 ? -13.051 -8.776 17.867 1.00 90.00 89 PRO A CA 1
ATOM 709 C C . PRO A 1 89 ? -13.012 -7.304 18.306 1.00 90.00 89 PRO A C 1
ATOM 711 O O . PRO A 1 89 ? -12.343 -6.500 17.668 1.00 90.00 89 PRO A O 1
ATOM 714 N N . ILE A 1 90 ? -13.591 -6.983 19.468 1.00 89.69 90 ILE A N 1
ATOM 715 C CA . ILE A 1 90 ? -13.639 -5.620 20.027 1.00 89.69 90 ILE A CA 1
ATOM 716 C C . ILE A 1 90 ? -12.280 -5.046 20.464 1.00 89.69 90 ILE A C 1
ATOM 718 O O . ILE A 1 90 ? -12.198 -3.874 20.829 1.00 89.69 90 ILE A O 1
ATOM 722 N N . LYS A 1 91 ? -11.221 -5.868 20.511 1.00 89.50 91 LYS A N 1
ATOM 723 C CA . LYS A 1 91 ? -9.868 -5.416 20.878 1.00 89.50 91 LYS A CA 1
ATOM 724 C C . LYS A 1 91 ? -9.112 -4.804 19.702 1.00 89.50 91 LYS A C 1
ATOM 726 O O . LYS A 1 91 ? -8.048 -4.233 19.915 1.00 89.50 91 LYS A O 1
ATOM 731 N N . TRP A 1 92 ? -9.639 -4.944 18.490 1.00 90.81 92 TRP A N 1
ATOM 732 C CA . TRP A 1 92 ? -8.961 -4.542 17.270 1.00 90.81 92 TRP A CA 1
ATOM 733 C C . TRP A 1 92 ? -9.672 -3.362 16.626 1.00 90.81 92 TRP A C 1
ATOM 735 O O . TRP A 1 92 ? -10.901 -3.285 16.611 1.00 90.81 92 TRP A O 1
ATOM 745 N N . ALA A 1 93 ? -8.867 -2.473 16.062 1.00 92.69 93 ALA A N 1
ATOM 746 C CA . ALA A 1 93 ? -9.312 -1.401 15.197 1.00 92.69 93 ALA A CA 1
ATOM 747 C C . ALA A 1 93 ? -8.404 -1.359 13.964 1.00 92.69 93 ALA A C 1
ATOM 749 O O . ALA A 1 93 ? -7.216 -1.675 14.043 1.00 92.69 93 ALA A O 1
ATOM 750 N N . PHE A 1 94 ? -8.981 -0.971 12.839 1.00 93.38 94 PHE A N 1
ATOM 751 C CA . PHE A 1 94 ? -8.321 -0.739 11.569 1.00 93.38 94 PHE A CA 1
ATOM 752 C C . PHE A 1 94 ? -8.317 0.760 11.333 1.00 93.38 94 PHE A C 1
ATOM 754 O O . PHE A 1 94 ? -9.357 1.407 11.447 1.00 93.38 94 PHE A O 1
ATOM 761 N N . VAL A 1 95 ? -7.147 1.304 11.027 1.00 93.25 95 VAL A N 1
ATOM 762 C CA . VAL A 1 95 ? -6.991 2.713 10.680 1.00 93.25 95 VAL A CA 1
ATOM 763 C C . VAL A 1 95 ? -6.754 2.780 9.184 1.00 93.25 95 VAL A C 1
ATOM 765 O O . VAL A 1 95 ? -5.783 2.208 8.685 1.00 93.25 95 VAL A O 1
ATOM 768 N N . ASP A 1 96 ? -7.650 3.453 8.473 1.00 92.88 96 ASP A N 1
ATOM 769 C CA . ASP A 1 96 ? -7.403 3.824 7.089 1.00 92.88 96 ASP A CA 1
ATOM 770 C C . ASP A 1 96 ? -6.380 4.963 7.068 1.00 92.88 96 ASP A C 1
ATOM 772 O O . ASP A 1 96 ? -6.656 6.079 7.500 1.00 92.88 96 ASP A O 1
ATOM 776 N N . MET A 1 97 ? -5.182 4.672 6.572 1.00 94.19 97 MET A N 1
ATOM 777 C CA . MET A 1 97 ? -4.074 5.626 6.522 1.00 94.19 97 MET A CA 1
ATOM 778 C C . MET A 1 97 ? -4.276 6.728 5.466 1.00 94.19 97 MET A C 1
ATOM 780 O O . MET A 1 97 ? -3.557 7.727 5.490 1.00 94.19 97 MET A O 1
ATOM 784 N N . GLU A 1 98 ? -5.226 6.565 4.537 1.00 92.19 98 GLU A N 1
ATOM 785 C CA . GLU A 1 98 ? -5.565 7.572 3.523 1.00 92.19 98 GLU A CA 1
ATOM 786 C C . GLU A 1 98 ? -6.542 8.623 4.069 1.00 92.19 98 GLU A C 1
ATOM 788 O O . GLU A 1 98 ? -6.365 9.814 3.824 1.00 92.19 98 GLU A O 1
ATOM 793 N N . THR A 1 99 ? -7.550 8.199 4.838 1.00 92.44 99 THR A N 1
ATOM 794 C CA . THR A 1 99 ? -8.630 9.084 5.320 1.00 92.44 99 THR A CA 1
ATOM 795 C C . THR A 1 99 ? -8.596 9.360 6.820 1.00 92.44 99 THR A C 1
ATOM 797 O O . THR A 1 99 ? -9.243 10.293 7.292 1.00 92.44 99 THR A O 1
ATOM 800 N N . GLY A 1 100 ? -7.845 8.569 7.588 1.00 91.38 100 GLY A N 1
ATOM 801 C CA . GLY A 1 100 ? -7.806 8.627 9.049 1.00 91.38 100 GLY A CA 1
ATOM 802 C C . GLY A 1 100 ? -9.016 7.969 9.711 1.00 91.38 100 GLY A C 1
ATOM 803 O O . GLY A 1 100 ? -9.113 7.969 10.938 1.00 91.38 100 GLY A O 1
ATOM 804 N N . ALA A 1 101 ? -9.939 7.402 8.928 1.00 91.88 101 ALA A N 1
ATOM 805 C CA . ALA A 1 101 ? -11.111 6.727 9.457 1.00 91.88 101 ALA A CA 1
ATOM 806 C C . ALA A 1 101 ? -10.708 5.495 10.277 1.00 91.88 101 ALA A C 1
ATOM 808 O O . ALA A 1 101 ? -9.896 4.672 9.846 1.00 91.88 101 ALA A O 1
ATOM 809 N N . ILE A 1 102 ? -11.317 5.350 11.454 1.00 95.12 102 ILE A N 1
ATOM 810 C CA . ILE A 1 102 ? -11.079 4.220 12.348 1.00 95.12 102 ILE A CA 1
ATOM 811 C C . ILE A 1 102 ? -12.299 3.304 12.323 1.00 95.12 102 ILE A C 1
ATOM 813 O O . ILE A 1 102 ? -13.429 3.718 12.593 1.00 95.12 102 ILE A O 1
ATOM 817 N N . TRP A 1 103 ? -12.053 2.036 12.021 1.00 94.69 103 TRP A N 1
ATOM 818 C CA . TRP A 1 103 ? -13.058 0.987 11.920 1.00 94.69 103 TRP A CA 1
ATOM 819 C C . TRP A 1 103 ? -12.796 -0.100 12.952 1.00 94.69 103 TRP A C 1
ATOM 821 O O . TRP A 1 103 ? -11.664 -0.517 13.161 1.00 94.69 103 TRP A O 1
ATOM 831 N N . GLY A 1 104 ? -13.847 -0.583 13.599 1.00 93.00 104 GLY A N 1
ATOM 832 C CA . GLY A 1 104 ? -13.788 -1.682 14.554 1.00 93.00 104 GLY A CA 1
ATOM 833 C C . GLY A 1 104 ? -14.652 -2.849 14.103 1.00 93.00 104 GLY A C 1
ATOM 834 O O . GLY A 1 104 ? -15.395 -2.756 13.124 1.00 93.00 104 GLY A O 1
ATOM 835 N N . HIS A 1 105 ? -14.588 -3.943 14.855 1.00 91.75 105 HIS A N 1
ATOM 836 C CA . HIS A 1 105 ? -15.469 -5.090 14.669 1.00 91.75 105 HIS A CA 1
ATOM 837 C C . HIS A 1 105 ? -16.110 -5.472 16.005 1.00 91.75 105 HIS A C 1
ATOM 839 O O . HIS A 1 105 ? -15.412 -5.663 16.999 1.00 91.75 105 HIS A O 1
ATOM 845 N N . ASP A 1 106 ? -17.435 -5.608 16.049 1.00 88.44 106 ASP A N 1
ATOM 846 C CA . ASP A 1 106 ? -18.153 -5.988 17.281 1.00 88.44 106 ASP A CA 1
ATOM 847 C C . ASP A 1 106 ? -18.366 -7.499 17.445 1.00 88.44 106 ASP A C 1
ATOM 849 O O . ASP A 1 106 ? -18.868 -7.957 18.465 1.00 88.44 106 ASP A O 1
ATOM 853 N N . GLY A 1 107 ? -17.930 -8.278 16.458 1.00 87.88 107 GLY A N 1
ATOM 854 C CA . GLY A 1 107 ? -18.121 -9.728 16.394 1.00 87.88 107 GLY A CA 1
ATOM 855 C C . GLY A 1 107 ? -19.191 -10.141 15.393 1.00 87.88 107 GLY A C 1
ATOM 856 O O . GLY A 1 107 ? -19.201 -11.298 14.988 1.00 87.88 107 GLY A O 1
ATOM 857 N N . LEU A 1 108 ? -20.008 -9.195 14.929 1.00 89.06 108 LEU A N 1
ATOM 858 C CA . LEU A 1 108 ? -21.018 -9.420 13.900 1.00 89.06 108 LEU A CA 1
ATOM 859 C C . LEU A 1 108 ? -20.701 -8.644 12.623 1.00 89.06 108 LEU A C 1
ATOM 861 O O . LEU A 1 108 ? -20.857 -9.186 11.532 1.00 89.06 108 LEU A O 1
ATOM 865 N N . LYS A 1 109 ? -20.255 -7.389 12.748 1.00 89.38 109 LYS A N 1
ATOM 866 C CA . LYS A 1 109 ? -19.959 -6.531 11.599 1.00 89.38 109 LYS A CA 1
ATOM 867 C C . LYS A 1 109 ? -18.810 -5.564 11.845 1.00 89.38 109 LYS A C 1
ATOM 869 O O . LYS A 1 109 ? -18.502 -5.188 12.980 1.00 89.38 109 LYS A O 1
ATOM 874 N N . PHE A 1 110 ? -18.241 -5.101 10.737 1.00 90.44 110 PHE A N 1
ATOM 875 C CA . PHE A 1 110 ? -17.430 -3.894 10.713 1.00 90.44 110 PHE A CA 1
ATOM 876 C C . PHE A 1 110 ? -18.299 -2.660 10.938 1.00 90.44 110 PHE A C 1
ATOM 878 O O . PHE A 1 110 ? -19.411 -2.561 10.414 1.00 90.44 110 PHE A O 1
ATOM 885 N N . LYS A 1 111 ? -17.787 -1.713 11.722 1.00 92.38 111 LYS A N 1
ATOM 886 C CA . LYS A 1 111 ? -18.460 -0.441 11.989 1.00 92.38 111 LYS A CA 1
ATOM 887 C C . LYS A 1 111 ? -17.457 0.689 12.215 1.00 92.38 111 LYS A C 1
ATOM 889 O O . LYS A 1 111 ? -16.354 0.407 12.692 1.00 92.38 111 LYS A O 1
ATOM 894 N N . PRO A 1 112 ? -17.834 1.946 11.936 1.00 94.06 112 PRO A N 1
ATOM 895 C CA . PRO A 1 112 ? -17.071 3.094 12.399 1.00 94.06 112 PRO A CA 1
ATOM 896 C C . PRO A 1 112 ? -16.932 3.053 13.921 1.00 94.06 112 PRO A C 1
ATOM 898 O O . PRO A 1 112 ? -17.858 2.645 14.634 1.00 94.06 112 PRO A O 1
ATOM 901 N N . VAL A 1 113 ? -15.765 3.443 14.411 1.00 93.19 113 VAL A N 1
ATOM 902 C CA . VAL A 1 113 ? -15.499 3.573 15.844 1.00 93.19 113 VAL A CA 1
ATOM 903 C C . VAL A 1 113 ? -16.064 4.910 16.343 1.00 93.19 113 VAL A C 1
ATOM 905 O O . VAL A 1 113 ? -16.041 5.894 15.609 1.00 93.19 113 VAL A O 1
ATOM 908 N N . SER A 1 114 ? -16.619 4.945 17.560 1.00 90.38 114 SER A N 1
ATOM 909 C CA . SER A 1 114 ? -17.117 6.189 18.167 1.00 90.38 114 SER A CA 1
ATOM 910 C C . SER A 1 114 ? -15.970 7.127 18.544 1.00 90.38 114 SER A C 1
ATOM 912 O O . SER A 1 114 ? -14.847 6.675 18.758 1.00 90.38 114 SER A O 1
ATOM 914 N N . ASP A 1 115 ? -16.254 8.417 18.715 1.00 90.19 115 ASP A N 1
ATOM 915 C CA . ASP A 1 115 ? -15.237 9.416 19.075 1.00 90.19 115 ASP A CA 1
ATOM 916 C C . ASP A 1 115 ? -14.479 9.059 20.369 1.00 90.19 115 ASP A C 1
ATOM 918 O O . ASP A 1 115 ? -13.248 9.147 20.427 1.00 90.19 115 ASP A O 1
ATOM 922 N N . ASP A 1 116 ? -15.192 8.560 21.384 1.00 88.31 116 ASP A N 1
ATOM 923 C CA . ASP A 1 116 ? -14.596 8.102 22.646 1.00 88.31 116 ASP A CA 1
ATOM 924 C C . ASP A 1 116 ? -13.611 6.941 22.440 1.00 88.31 116 ASP A C 1
ATOM 926 O O . ASP A 1 116 ? -12.527 6.893 23.040 1.00 88.31 116 ASP A O 1
ATOM 930 N N . ASP A 1 117 ? -1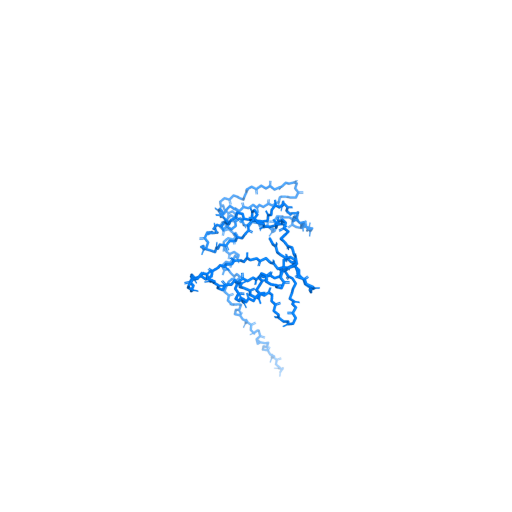3.963 5.994 21.570 1.00 88.38 117 ASP A N 1
ATOM 931 C CA . ASP A 1 117 ? -13.103 4.861 21.255 1.00 88.38 117 ASP A CA 1
ATOM 932 C C . ASP A 1 117 ? -11.951 5.256 20.317 1.00 88.38 117 ASP A C 1
ATOM 934 O O . ASP A 1 117 ? -10.851 4.717 20.454 1.00 88.38 117 ASP A O 1
ATOM 938 N N . CYS A 1 118 ? -12.132 6.242 19.436 1.00 91.19 118 CYS A N 1
ATOM 939 C CA . CYS A 1 118 ? -11.046 6.838 18.658 1.00 91.19 118 CYS A CA 1
ATOM 940 C C . CYS A 1 118 ? -9.974 7.430 19.588 1.00 91.19 118 CYS A C 1
ATOM 942 O O . CYS A 1 118 ? -8.781 7.161 19.415 1.00 91.19 118 CYS A O 1
ATOM 944 N N . ALA A 1 119 ? -10.381 8.143 20.645 1.00 90.69 119 ALA A N 1
ATOM 945 C CA . ALA A 1 119 ? -9.457 8.648 21.662 1.00 90.69 119 ALA A CA 1
ATOM 946 C C . ALA A 1 119 ? -8.726 7.510 22.401 1.00 90.69 119 ALA A C 1
ATOM 948 O O . ALA A 1 119 ? -7.537 7.623 22.717 1.00 90.69 119 ALA A O 1
ATOM 949 N N . ARG A 1 120 ? -9.407 6.384 22.657 1.00 89.25 120 ARG A N 1
ATOM 950 C CA . ARG A 1 120 ? -8.785 5.181 23.233 1.00 89.25 120 ARG A CA 1
ATOM 951 C C . ARG A 1 120 ? -7.731 4.581 22.299 1.00 89.25 120 ARG A C 1
ATOM 953 O O . ARG A 1 120 ? -6.636 4.282 22.771 1.00 89.25 120 ARG A O 1
ATOM 960 N N . VAL A 1 121 ? -8.022 4.449 21.005 1.00 90.81 121 VAL A N 1
ATOM 961 C CA . VAL A 1 121 ? -7.068 3.952 19.996 1.00 90.81 121 VAL A CA 1
ATOM 962 C C . VAL A 1 121 ? -5.838 4.859 19.913 1.00 90.81 121 VAL A C 1
ATOM 964 O O . VAL A 1 121 ? -4.714 4.366 20.000 1.00 90.81 121 VAL A O 1
ATOM 967 N N . ALA A 1 122 ? -6.026 6.181 19.858 1.00 90.62 122 ALA A N 1
ATOM 968 C CA . ALA A 1 122 ? -4.922 7.141 19.836 1.00 90.62 122 ALA A CA 1
ATOM 969 C C . ALA A 1 122 ? -4.005 7.012 21.068 1.00 90.62 122 ALA A C 1
ATOM 971 O O . ALA A 1 122 ? -2.779 7.030 20.941 1.00 90.62 122 ALA A O 1
ATOM 972 N N . ARG A 1 123 ? -4.576 6.814 22.268 1.00 90.81 123 ARG A N 1
ATOM 973 C CA . ARG A 1 123 ? -3.791 6.553 23.489 1.00 90.81 123 ARG A CA 1
ATOM 974 C C . ARG A 1 123 ? -2.944 5.285 23.377 1.00 90.81 123 ARG A C 1
ATOM 976 O O . ARG A 1 123 ? -1.789 5.311 23.791 1.00 90.81 123 ARG A O 1
ATOM 983 N N . VAL A 1 124 ? -3.491 4.201 22.819 1.00 91.06 124 VAL A N 1
ATOM 984 C CA . VAL A 1 124 ? -2.757 2.937 22.629 1.00 91.06 124 VAL A CA 1
ATOM 985 C C . VAL A 1 124 ? -1.597 3.117 21.650 1.00 91.06 124 VAL A C 1
ATOM 987 O O . VAL A 1 124 ? -0.487 2.688 21.955 1.00 91.06 124 VAL A O 1
ATOM 990 N N . ILE A 1 125 ? -1.817 3.803 20.523 1.00 90.19 125 ILE A N 1
ATOM 991 C CA . ILE A 1 125 ? -0.765 4.095 19.534 1.00 90.19 125 ILE A CA 1
ATOM 992 C C . ILE A 1 125 ? 0.359 4.921 20.173 1.00 90.19 125 ILE A C 1
ATOM 994 O O . ILE A 1 125 ? 1.530 4.556 20.081 1.00 90.19 125 ILE A O 1
ATOM 998 N N . ASN A 1 126 ? 0.010 5.991 20.891 1.00 90.25 126 ASN A N 1
ATOM 999 C CA . ASN A 1 126 ? 0.991 6.847 21.563 1.00 90.25 126 ASN A CA 1
ATOM 1000 C C . ASN A 1 126 ? 1.763 6.112 22.666 1.00 90.25 126 ASN A C 1
ATOM 1002 O O . ASN A 1 126 ? 2.954 6.355 22.854 1.00 90.25 126 ASN A O 1
ATOM 1006 N N . ALA A 1 127 ? 1.100 5.217 23.404 1.00 89.62 127 ALA A N 1
ATOM 1007 C CA . ALA A 1 127 ? 1.754 4.385 24.407 1.00 89.62 127 ALA A CA 1
ATOM 1008 C C . ALA A 1 127 ? 2.731 3.388 23.767 1.00 89.62 127 ALA A C 1
ATOM 1010 O O . ALA A 1 127 ? 3.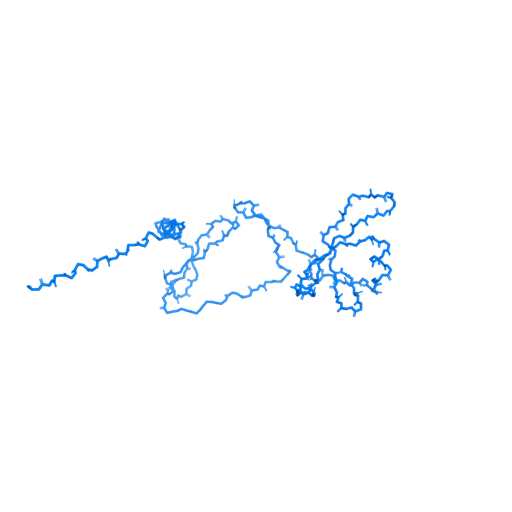824 3.207 24.290 1.00 89.62 127 ALA A O 1
ATOM 1011 N N . ALA A 1 128 ? 2.369 2.795 22.625 1.00 86.75 128 ALA A N 1
ATOM 1012 C CA . ALA A 1 128 ? 3.231 1.873 21.887 1.00 86.75 128 ALA A CA 1
ATOM 1013 C C . ALA A 1 128 ? 4.442 2.568 21.237 1.00 86.75 128 ALA A C 1
ATOM 1015 O O . ALA A 1 128 ? 5.489 1.948 21.076 1.00 86.75 128 ALA A O 1
ATOM 1016 N N . ALA A 1 129 ? 4.312 3.849 20.877 1.00 81.81 129 ALA A N 1
ATOM 1017 C CA . ALA A 1 129 ? 5.395 4.645 20.300 1.00 81.81 129 ALA A CA 1
ATOM 1018 C C . ALA A 1 129 ? 6.442 5.102 21.333 1.00 81.81 129 ALA A C 1
ATOM 1020 O O . ALA A 1 129 ? 7.569 5.434 20.962 1.00 81.81 129 ALA A O 1
ATOM 1021 N N . LYS A 1 130 ? 6.101 5.129 22.629 1.00 72.69 130 LYS A N 1
ATOM 1022 C CA . LYS A 1 130 ? 7.086 5.382 23.688 1.00 72.69 130 LYS A CA 1
ATOM 1023 C C . LYS A 1 130 ? 7.930 4.118 23.893 1.00 72.69 130 LYS A C 1
ATOM 1025 O O . LYS A 1 130 ? 7.350 3.046 24.061 1.00 72.69 130 LYS A O 1
ATOM 1030 N N . PRO A 1 131 ? 9.275 4.205 23.927 1.00 56.41 131 PRO A N 1
ATOM 1031 C CA . PRO A 1 131 ? 10.089 3.054 24.287 1.00 56.41 131 PRO A CA 1
ATOM 1032 C C . PRO A 1 131 ? 9.666 2.590 25.680 1.00 56.41 131 PRO A C 1
ATOM 1034 O O . PRO A 1 131 ? 9.567 3.401 26.604 1.00 56.41 131 PRO A O 1
ATOM 1037 N N . ALA A 1 132 ? 9.374 1.297 25.813 1.00 54.81 132 ALA A N 1
ATOM 1038 C CA . ALA A 1 132 ? 9.078 0.699 27.102 1.00 54.81 132 ALA A CA 1
ATOM 1039 C C . ALA A 1 132 ? 10.259 0.991 28.034 1.00 54.81 132 ALA A C 1
ATOM 1041 O O . ALA A 1 132 ? 11.360 0.477 27.831 1.00 54.81 132 ALA A O 1
ATOM 1042 N N . VAL A 1 133 ? 10.043 1.842 29.038 1.00 52.56 133 VAL A N 1
ATOM 1043 C CA . VAL A 1 133 ? 10.952 1.932 30.176 1.00 52.56 133 VAL A CA 1
ATOM 1044 C C . VAL A 1 133 ? 10.895 0.554 30.821 1.00 52.56 133 VAL A C 1
ATOM 1046 O O . VAL A 1 133 ? 9.895 0.189 31.438 1.00 52.56 133 VAL A O 1
ATOM 1049 N N . LEU A 1 134 ? 11.932 -0.248 30.580 1.00 46.09 134 LEU A N 1
ATOM 1050 C CA . LEU A 1 134 ? 12.173 -1.496 31.285 1.00 46.09 134 LEU A CA 1
ATOM 1051 C C . LEU A 1 134 ? 12.295 -1.142 32.768 1.00 46.09 134 LEU A C 1
ATOM 1053 O O . LEU A 1 134 ? 13.364 -0.761 33.234 1.00 46.09 134 LEU A O 1
ATOM 1057 N N . HIS A 1 135 ? 11.195 -1.240 33.513 1.00 45.59 135 HIS A N 1
ATOM 1058 C CA . HIS A 1 135 ? 11.274 -1.357 34.958 1.00 45.59 135 HIS A CA 1
ATOM 1059 C C . HIS A 1 135 ? 11.890 -2.725 35.249 1.00 45.59 135 HIS A C 1
ATOM 1061 O O . HIS A 1 135 ? 11.202 -3.742 35.311 1.00 45.59 135 HIS A O 1
ATOM 1067 N N . SER A 1 136 ? 13.214 -2.748 35.379 1.00 43.38 136 SER A N 1
ATOM 1068 C CA . SER A 1 136 ? 13.909 -3.785 36.120 1.00 43.38 136 SER A CA 1
ATOM 1069 C C . SER A 1 136 ? 13.385 -3.732 37.550 1.00 43.38 136 SER A C 1
ATOM 1071 O O . SER A 1 136 ? 13.745 -2.848 38.323 1.00 43.38 136 SER A O 1
ATOM 1073 N N . SER A 1 137 ? 12.480 -4.646 37.884 1.00 44.91 137 SER A N 1
ATOM 1074 C CA . SER A 1 137 ? 12.159 -4.961 39.267 1.00 44.91 137 SER A CA 1
ATOM 1075 C C . SER A 1 137 ? 13.417 -5.555 39.903 1.00 44.91 137 SER A C 1
ATOM 1077 O O . SER A 1 137 ? 13.690 -6.750 39.748 1.00 44.91 137 SER A O 1
ATOM 1079 N N . GLU A 1 138 ? 14.214 -4.715 40.561 1.00 42.19 138 GLU A N 1
ATOM 1080 C CA . GLU A 1 138 ? 15.181 -5.177 41.548 1.00 42.19 138 GLU A CA 1
ATOM 1081 C C . GLU A 1 138 ? 14.391 -5.831 42.677 1.00 42.19 138 GLU A C 1
ATOM 1083 O O . GLU A 1 138 ? 13.646 -5.203 43.424 1.00 42.19 138 GLU A O 1
ATOM 1088 N N . ASN A 1 139 ? 14.493 -7.152 42.704 1.00 42.91 139 ASN A N 1
ATOM 1089 C CA . ASN A 1 139 ? 13.963 -8.001 43.744 1.00 42.91 139 ASN A CA 1
ATOM 1090 C C . ASN A 1 139 ? 14.906 -7.831 44.946 1.00 42.91 139 ASN A C 1
ATOM 1092 O O . ASN A 1 139 ? 15.975 -8.451 44.979 1.00 42.91 139 ASN A O 1
ATOM 1096 N N . GLU A 1 140 ? 14.556 -6.955 45.890 1.00 43.97 140 GLU A N 1
ATOM 1097 C CA . GLU A 1 140 ? 15.206 -6.903 47.199 1.00 43.97 140 GLU A CA 1
ATOM 1098 C C . GLU A 1 140 ? 15.037 -8.272 47.865 1.00 43.97 140 GLU A C 1
ATOM 1100 O O . GLU A 1 140 ? 13.965 -8.662 48.324 1.00 43.97 140 GLU A O 1
ATOM 1105 N N . ARG A 1 141 ? 16.121 -9.052 47.860 1.00 47.53 141 ARG A N 1
ATOM 1106 C CA . ARG A 1 141 ? 16.259 -10.211 48.732 1.00 47.53 141 ARG A CA 1
ATOM 1107 C C . ARG A 1 141 ? 16.468 -9.685 50.145 1.00 47.53 141 ARG A C 1
ATOM 1109 O O . ARG A 1 141 ? 17.602 -9.407 50.528 1.00 47.53 141 ARG A O 1
ATOM 1116 N N . GLU A 1 142 ? 15.396 -9.633 50.922 1.00 50.81 142 GLU A N 1
ATOM 1117 C CA . GLU A 1 142 ? 15.512 -9.845 52.360 1.00 50.81 142 GLU A CA 1
ATOM 1118 C C . GLU A 1 142 ? 16.220 -11.189 52.583 1.00 50.81 142 GLU A C 1
ATOM 1120 O O . GLU A 1 142 ? 15.805 -12.243 52.086 1.00 50.81 142 GLU A O 1
ATOM 1125 N N . LYS A 1 143 ? 17.347 -11.138 53.290 1.00 47.69 143 LYS A N 1
ATOM 1126 C CA . LYS A 1 143 ? 17.953 -12.300 53.931 1.00 47.69 143 LYS A CA 1
ATOM 1127 C C . LYS A 1 143 ? 17.836 -12.127 55.452 1.00 47.69 143 LYS A C 1
ATOM 1129 O O . LYS A 1 143 ? 17.849 -10.985 55.906 1.00 47.69 143 LYS A O 1
ATOM 1134 N N . PRO A 1 144 ? 17.685 -13.252 56.169 1.00 57.31 144 PRO A N 1
ATOM 1135 C CA . PRO A 1 144 ? 17.171 -13.331 57.536 1.00 57.31 144 PRO A CA 1
ATOM 1136 C C . PRO A 1 144 ? 18.130 -12.806 58.603 1.00 57.31 144 PRO A C 1
ATOM 1138 O O . PRO A 1 144 ? 19.359 -12.822 58.355 1.00 57.31 144 PRO A O 1
#

Sequence (144 aa):
MFRFKIAARRVVALSEPIGNNFNITWEYADLVKRAGRLTGSQWSPYFCKDAIEEMPDPMASLQTRRLIDGTVVRSLPEPVDIKMITRCPIKWAFVDMETGAIWGHDGLKFKPVSDDDCARVARVINAAAKPAVLHSSENEREKP